Protein AF-A0A936N8C1-F1 (afdb_monomer_lite)

Sequence (57 aa):
MLKENADFDTIIEATFPMASMTGAPKISAMNFIEHFEKFARRYYSGAMGLIEENGDF

Secondary structure (DSSP, 8-state):
-PPTT--HHHHHHHHPSPGGGS-SSHHHHHHHHHHH-SS--TTTT-------TTS--

Foldseek 3Di:
DDDPPCAPVNVCVVCPQHCVPFHPPRVVSVVVCVVPDPDDCVCPSPDDDDADPVRRD

Radius of gyration: 14.13 Å; chains: 1; bounding box: 28×25×40 Å

Structure (mmCIF, N/CA/C/O backbone):
data_AF-A0A936N8C1-F1
#
_entry.id   AF-A0A936N8C1-F1
#
loop_
_atom_site.group_PDB
_atom_site.id
_atom_site.type_symbol
_atom_site.label_atom_id
_atom_site.label_alt_id
_atom_site.label_comp_id
_atom_site.label_asym_id
_atom_site.label_entity_id
_atom_site.label_seq_id
_atom_site.pdbx_PDB_ins_code
_atom_site.Cartn_x
_atom_site.Cartn_y
_atom_site.Cartn_z
_atom_site.occupancy
_atom_site.B_iso_or_equiv
_atom_site.auth_seq_id
_atom_site.auth_comp_id
_atom_site.auth_asym_id
_atom_site.auth_atom_id
_atom_site.pdbx_PDB_model_num
ATOM 1 N N . MET A 1 1 ? -8.341 -5.509 16.969 1.00 79.75 1 MET A N 1
ATOM 2 C CA . MET A 1 1 ? -8.428 -4.176 17.597 1.00 79.75 1 MET A CA 1
ATOM 3 C C . MET A 1 1 ? -7.227 -3.360 17.169 1.00 79.75 1 MET A C 1
ATOM 5 O O . MET A 1 1 ? -6.159 -3.945 17.006 1.00 79.75 1 MET A O 1
ATOM 9 N N . LEU A 1 2 ? -7.420 -2.06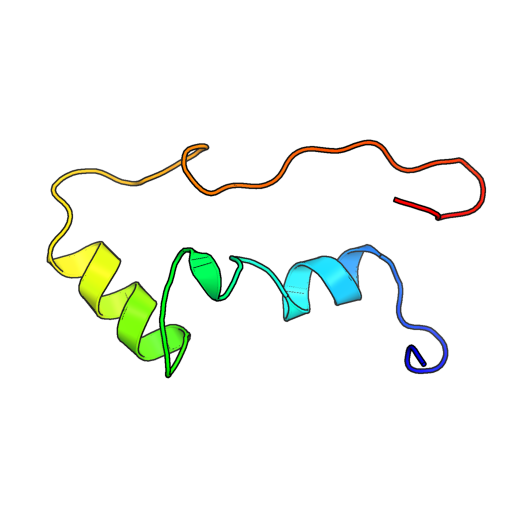1 16.942 1.00 90.12 2 LEU A N 1
ATOM 10 C CA . LEU A 1 2 ? -6.320 -1.128 16.705 1.00 90.12 2 LEU A CA 1
ATOM 11 C C . LEU A 1 2 ? -5.468 -1.002 17.972 1.00 90.12 2 LEU A C 1
ATOM 13 O O . LEU A 1 2 ? -5.945 -1.264 19.078 1.00 90.12 2 LEU A O 1
ATOM 17 N N . LYS A 1 3 ? -4.197 -0.639 17.801 1.00 91.44 3 LYS A N 1
ATOM 18 C CA . LYS A 1 3 ? -3.357 -0.261 18.939 1.00 91.44 3 LYS A CA 1
ATOM 19 C C . LYS A 1 3 ? -3.890 1.042 19.537 1.00 91.44 3 LYS A C 1
ATOM 21 O O . LYS A 1 3 ? -4.467 1.854 18.818 1.00 91.44 3 LYS A O 1
ATOM 26 N N . GLU A 1 4 ? -3.679 1.238 20.834 1.00 88.19 4 GLU A N 1
ATOM 27 C CA . GLU A 1 4 ? -3.970 2.523 21.473 1.00 88.19 4 GLU A CA 1
ATOM 28 C C . GLU A 1 4 ? -3.194 3.646 20.766 1.00 88.19 4 GLU A C 1
ATOM 30 O O . GLU A 1 4 ? -2.010 3.477 20.463 1.00 88.19 4 GLU A O 1
ATOM 35 N N . ASN A 1 5 ? -3.869 4.770 20.500 1.00 85.00 5 ASN A N 1
ATOM 36 C CA . ASN A 1 5 ? -3.332 5.931 19.774 1.00 85.00 5 ASN A CA 1
ATOM 37 C C . ASN A 1 5 ? -2.873 5.631 18.329 1.00 85.00 5 ASN A C 1
ATOM 39 O O . ASN A 1 5 ? -1.925 6.235 17.835 1.00 85.00 5 ASN A O 1
ATOM 43 N N . ALA A 1 6 ? -3.501 4.665 17.650 1.00 90.19 6 ALA A N 1
ATOM 44 C CA . ALA A 1 6 ? -3.317 4.492 16.211 1.00 90.19 6 ALA A CA 1
ATOM 45 C C . ALA A 1 6 ? -4.174 5.515 15.449 1.00 90.19 6 ALA A C 1
ATOM 47 O O . ALA A 1 6 ? -5.357 5.278 15.213 1.00 90.19 6 ALA A O 1
ATOM 48 N N . ASP A 1 7 ? -3.563 6.633 15.067 1.00 91.06 7 ASP A N 1
ATOM 49 C CA . ASP A 1 7 ? -4.219 7.673 14.273 1.00 91.06 7 ASP A CA 1
ATOM 50 C C . ASP A 1 7 ? -4.415 7.226 12.813 1.00 91.06 7 ASP A C 1
ATOM 52 O O . ASP A 1 7 ? -3.663 6.389 12.300 1.00 91.06 7 ASP A O 1
ATOM 56 N N . PHE A 1 8 ? -5.400 7.813 12.122 1.00 91.94 8 PHE A N 1
ATOM 57 C CA . PHE A 1 8 ? -5.719 7.516 10.717 1.00 91.94 8 PHE A CA 1
ATOM 58 C C . PHE A 1 8 ? -4.478 7.516 9.812 1.00 91.94 8 PHE A C 1
ATOM 60 O O . PHE A 1 8 ? -4.231 6.537 9.107 1.00 91.94 8 PHE A O 1
ATOM 67 N N . ASP A 1 9 ? -3.648 8.559 9.894 1.00 91.50 9 ASP A N 1
ATOM 68 C CA . ASP A 1 9 ? -2.439 8.690 9.073 1.00 91.50 9 ASP A CA 1
ATOM 69 C C . ASP A 1 9 ? -1.466 7.524 9.295 1.00 91.50 9 ASP A C 1
ATOM 71 O O . ASP A 1 9 ? -0.920 6.976 8.338 1.00 91.50 9 ASP A O 1
ATOM 75 N N . THR A 1 10 ? -1.321 7.070 10.546 1.00 93.81 10 THR A N 1
ATOM 76 C CA . THR A 1 10 ? -0.467 5.920 10.887 1.00 93.81 10 THR A CA 1
ATOM 77 C C . THR A 1 10 ? -1.029 4.625 10.299 1.00 93.81 10 THR A C 1
ATOM 79 O O . THR A 1 10 ? -0.280 3.763 9.830 1.00 93.81 10 THR A O 1
ATOM 82 N N . ILE A 1 11 ? -2.356 4.469 10.306 1.00 95.31 11 ILE A N 1
ATOM 83 C CA . ILE A 1 11 ? -3.028 3.301 9.727 1.00 95.31 11 ILE A CA 1
ATOM 84 C C . ILE A 1 11 ? -2.825 3.276 8.211 1.00 95.31 11 ILE A C 1
ATOM 86 O O . ILE A 1 11 ? -2.459 2.232 7.657 1.00 95.31 11 ILE A O 1
ATOM 90 N N . ILE A 1 12 ? -3.026 4.407 7.535 1.00 95.50 12 ILE A N 1
ATOM 91 C CA . ILE A 1 12 ? -2.841 4.507 6.088 1.00 95.50 12 ILE A CA 1
ATOM 92 C C . ILE A 1 12 ? -1.372 4.300 5.714 1.00 95.50 12 ILE A C 1
ATOM 94 O O . ILE A 1 12 ? -1.103 3.487 4.834 1.00 95.50 12 ILE A O 1
ATOM 98 N N . GLU A 1 13 ? -0.412 4.918 6.407 1.00 94.25 13 GLU A N 1
ATOM 99 C CA . GLU A 1 13 ? 1.024 4.721 6.148 1.00 94.25 13 GLU A CA 1
ATOM 100 C C . GLU A 1 13 ? 1.438 3.246 6.279 1.00 94.25 13 GLU A C 1
ATOM 102 O O . GLU A 1 13 ? 2.147 2.709 5.425 1.00 94.25 13 GLU A O 1
ATOM 107 N N . ALA A 1 14 ? 0.944 2.549 7.306 1.00 95.00 14 ALA A N 1
ATOM 108 C CA . ALA A 1 14 ? 1.278 1.145 7.534 1.00 95.00 14 ALA A CA 1
ATOM 109 C C . ALA A 1 14 ? 0.650 0.192 6.499 1.00 95.00 14 ALA A C 1
ATOM 111 O O . ALA A 1 14 ? 1.193 -0.882 6.207 1.00 95.00 14 ALA A O 1
ATOM 112 N N . THR A 1 15 ? -0.518 0.545 5.958 1.00 95.19 15 THR A N 1
ATOM 113 C CA . THR A 1 15 ? -1.306 -0.349 5.098 1.00 95.19 15 THR A CA 1
ATOM 114 C C . THR A 1 15 ? -1.153 -0.045 3.611 1.00 95.19 15 THR A C 1
ATOM 116 O O . THR A 1 15 ? -1.239 -0.974 2.799 1.00 95.19 15 THR A O 1
ATOM 119 N N . PHE A 1 16 ? -0.824 1.192 3.243 1.00 96.19 16 PHE A N 1
ATOM 120 C CA . PHE A 1 16 ? -0.617 1.623 1.866 1.00 96.19 16 PHE A CA 1
ATOM 121 C C . PHE A 1 16 ? 0.737 1.145 1.287 1.00 96.19 16 PHE A C 1
ATOM 123 O O . PHE A 1 16 ? 1.689 0.879 2.025 1.00 96.19 16 PHE A O 1
ATOM 130 N N . PRO A 1 17 ? 0.844 0.966 -0.042 1.00 96.56 17 PRO A N 1
ATOM 131 C CA . PRO A 1 17 ? -0.256 0.560 -0.915 1.00 96.56 17 PRO A CA 1
ATOM 132 C C . PRO A 1 17 ? -0.759 -0.844 -0.539 1.00 96.56 17 PRO A C 1
ATOM 134 O O . PRO A 1 17 ? -0.050 -1.646 0.080 1.00 96.56 17 PRO A O 1
ATOM 137 N N . MET A 1 18 ? -2.001 -1.145 -0.912 1.00 96.81 18 MET A N 1
ATOM 138 C CA . MET A 1 18 ? -2.700 -2.367 -0.514 1.00 96.81 18 MET A CA 1
ATOM 139 C C . MET A 1 18 ? -2.004 -3.627 -1.047 1.00 96.81 18 MET A C 1
ATOM 141 O O . MET A 1 18 ? -1.486 -3.663 -2.167 1.00 96.81 18 MET A O 1
ATOM 145 N N . ALA A 1 19 ? -2.035 -4.702 -0.257 1.00 96.19 19 ALA A N 1
ATOM 146 C CA . ALA A 1 19 ? -1.411 -5.977 -0.622 1.00 96.19 19 ALA A CA 1
ATOM 147 C C . ALA A 1 19 ? -2.012 -6.597 -1.899 1.00 96.19 19 ALA A C 1
ATOM 149 O O . ALA A 1 19 ? -1.282 -7.177 -2.697 1.00 96.19 19 ALA A O 1
ATOM 150 N N . SER A 1 20 ? -3.321 -6.424 -2.121 1.00 96.62 20 SER A N 1
ATOM 151 C CA . SER A 1 20 ? -4.046 -6.947 -3.290 1.00 96.62 20 SER A CA 1
ATOM 152 C C . SER A 1 20 ? -3.529 -6.419 -4.628 1.00 96.62 20 SER A C 1
ATOM 154 O O . SER A 1 20 ? -3.688 -7.089 -5.643 1.00 96.62 20 SER A O 1
ATOM 156 N N . MET A 1 21 ? -2.896 -5.244 -4.631 1.00 97.06 21 MET A N 1
ATOM 157 C CA . MET A 1 21 ? -2.383 -4.595 -5.837 1.00 97.06 21 MET A CA 1
ATOM 158 C C . MET A 1 21 ? -0.850 -4.580 -5.917 1.00 97.06 21 MET A C 1
ATOM 160 O O . MET A 1 21 ? -0.278 -3.989 -6.835 1.00 97.06 21 MET A O 1
ATOM 164 N N . THR A 1 22 ? -0.172 -5.217 -4.962 1.00 96.56 22 THR A N 1
ATOM 165 C CA . THR A 1 22 ? 1.289 -5.346 -4.934 1.00 96.56 22 THR A CA 1
ATOM 166 C C . THR A 1 22 ? 1.702 -6.813 -4.985 1.00 96.56 22 THR A C 1
ATOM 168 O O . THR A 1 22 ? 1.844 -7.370 -6.069 1.00 96.56 22 THR A O 1
ATOM 171 N N . GLY A 1 23 ? 1.907 -7.443 -3.829 1.00 96.81 23 GLY A N 1
ATOM 172 C CA . GLY A 1 23 ? 2.376 -8.818 -3.695 1.00 96.81 23 GLY A CA 1
ATOM 173 C C . GLY A 1 23 ? 3.081 -9.053 -2.359 1.00 96.81 23 GLY A C 1
ATOM 174 O O . GLY A 1 23 ? 3.094 -8.189 -1.480 1.00 96.81 23 GLY A O 1
ATOM 175 N N . ALA A 1 24 ? 3.692 -10.226 -2.205 1.00 97.56 24 ALA A N 1
ATOM 176 C CA . ALA A 1 24 ? 4.435 -10.598 -1.006 1.00 97.56 24 ALA A CA 1
ATOM 177 C C . ALA A 1 24 ? 5.832 -11.132 -1.373 1.00 97.56 24 ALA A C 1
ATOM 179 O O . ALA A 1 24 ? 5.924 -11.985 -2.255 1.00 97.56 24 ALA A O 1
ATOM 180 N N . PRO A 1 25 ? 6.908 -10.691 -0.690 1.00 97.44 25 PRO A N 1
ATOM 181 C CA . PRO A 1 25 ? 6.965 -9.609 0.305 1.00 97.44 25 PRO A CA 1
ATOM 182 C C . PRO A 1 25 ? 6.752 -8.213 -0.320 1.00 97.44 25 PRO A C 1
ATOM 184 O O . PRO A 1 25 ? 7.331 -7.928 -1.368 1.00 97.44 25 PRO A O 1
ATOM 187 N N . LYS A 1 26 ? 5.971 -7.328 0.334 1.00 97.94 26 LYS A N 1
ATOM 188 C CA . LYS A 1 26 ? 5.484 -6.043 -0.233 1.00 97.94 26 LYS A CA 1
ATOM 189 C C . LYS A 1 26 ? 6.590 -5.215 -0.904 1.00 97.94 26 L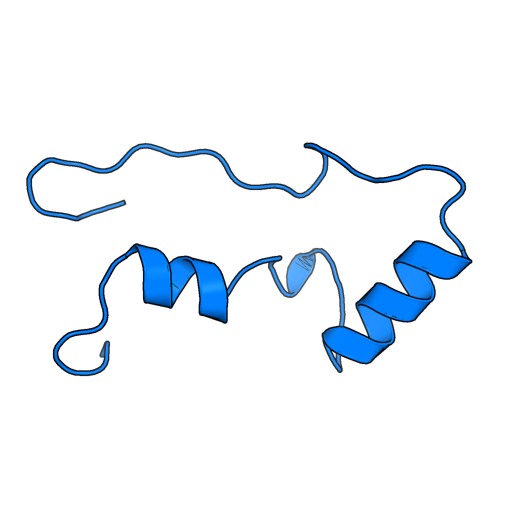YS A C 1
ATOM 191 O O . LYS A 1 26 ? 6.464 -4.866 -2.071 1.00 97.94 26 LYS A O 1
ATOM 196 N N . ILE A 1 27 ? 7.693 -4.948 -0.200 1.00 98.06 27 ILE A N 1
ATOM 197 C CA . ILE A 1 27 ? 8.798 -4.113 -0.714 1.00 98.06 27 ILE A CA 1
ATOM 198 C C . ILE A 1 27 ? 9.452 -4.743 -1.953 1.00 98.06 27 ILE A C 1
ATOM 200 O O . ILE A 1 27 ? 9.678 -4.061 -2.947 1.00 98.06 27 ILE A O 1
ATOM 204 N N . SER A 1 28 ? 9.712 -6.053 -1.929 1.00 98.44 28 SER A N 1
ATOM 205 C CA . SER A 1 28 ? 10.319 -6.745 -3.072 1.00 98.44 28 SER A CA 1
ATOM 206 C C . SER A 1 28 ? 9.384 -6.764 -4.281 1.00 98.44 28 SER A C 1
ATOM 208 O O . SER A 1 28 ? 9.837 -6.493 -5.390 1.00 98.44 28 SER A O 1
ATOM 210 N N . ALA A 1 29 ? 8.090 -7.021 -4.072 1.00 98.38 29 ALA A N 1
ATOM 211 C CA . ALA A 1 29 ? 7.092 -6.981 -5.137 1.00 98.38 29 ALA A CA 1
ATOM 212 C C . ALA A 1 29 ? 6.987 -5.581 -5.766 1.00 98.38 29 ALA A C 1
ATOM 214 O O . ALA A 1 29 ? 6.972 -5.467 -6.988 1.00 98.38 29 ALA A O 1
ATOM 215 N N . MET A 1 30 ? 6.987 -4.517 -4.955 1.00 97.94 30 MET A N 1
ATOM 216 C CA . MET A 1 30 ? 6.970 -3.137 -5.457 1.00 97.94 30 MET A CA 1
ATOM 217 C C . MET A 1 30 ? 8.226 -2.787 -6.264 1.00 97.94 30 MET A C 1
ATOM 219 O O . MET A 1 30 ? 8.104 -2.159 -7.310 1.00 97.94 30 MET A O 1
ATOM 223 N N . ASN A 1 31 ? 9.409 -3.249 -5.846 1.00 98.38 31 ASN A N 1
ATOM 224 C CA . ASN A 1 31 ? 10.641 -3.052 -6.619 1.00 98.38 31 ASN A CA 1
ATOM 225 C C . ASN A 1 31 ? 10.577 -3.736 -7.995 1.00 98.38 31 ASN A C 1
ATOM 227 O O . ASN A 1 31 ? 11.048 -3.177 -8.983 1.00 98.38 31 ASN A O 1
ATOM 231 N N . PHE A 1 32 ? 9.981 -4.931 -8.081 1.00 98.38 32 PHE A N 1
ATOM 232 C CA . PHE A 1 32 ? 9.762 -5.598 -9.367 1.00 98.38 32 PHE A CA 1
ATOM 233 C C . PHE A 1 32 ? 8.725 -4.874 -10.229 1.00 98.38 32 PHE A C 1
ATOM 235 O O . PHE A 1 32 ? 8.943 -4.732 -11.429 1.00 98.38 32 PHE A O 1
ATOM 242 N N . ILE A 1 33 ? 7.627 -4.401 -9.634 1.00 98.06 33 ILE A N 1
ATOM 243 C CA . ILE A 1 33 ? 6.612 -3.599 -10.332 1.00 98.06 33 ILE A CA 1
ATOM 244 C C . ILE A 1 33 ? 7.265 -2.367 -10.970 1.00 98.06 33 ILE A C 1
ATOM 246 O O . ILE A 1 33 ? 7.124 -2.176 -12.172 1.00 98.06 33 ILE A O 1
ATOM 250 N N . GLU A 1 34 ? 8.041 -1.597 -10.204 1.00 97.56 34 GLU A N 1
ATOM 251 C CA . GLU A 1 34 ? 8.743 -0.406 -10.706 1.00 97.56 34 GLU A CA 1
ATOM 252 C C . GLU A 1 34 ? 9.736 -0.745 -11.828 1.00 97.56 34 GLU A C 1
ATOM 254 O O . GLU A 1 34 ? 9.867 -0.003 -12.796 1.00 97.56 34 GLU A O 1
ATOM 259 N N . HIS A 1 35 ? 10.430 -1.882 -11.727 1.00 98.31 35 HIS A N 1
ATOM 260 C CA . HIS A 1 35 ? 11.397 -2.299 -12.740 1.00 98.31 35 HIS A CA 1
ATOM 261 C C . HIS A 1 35 ? 10.747 -2.733 -14.063 1.00 98.31 35 HIS A C 1
ATOM 263 O O . HIS A 1 35 ? 11.301 -2.482 -15.134 1.00 98.31 35 HIS A O 1
ATOM 269 N N . PHE A 1 36 ? 9.614 -3.436 -14.000 1.00 98.44 36 PHE A N 1
ATOM 270 C CA . PHE A 1 36 ? 9.004 -4.067 -15.174 1.00 98.44 36 PHE A CA 1
ATOM 271 C C . PHE A 1 36 ? 7.870 -3.256 -15.804 1.00 98.44 36 PHE A C 1
ATOM 273 O O . PHE A 1 36 ? 7.593 -3.422 -16.997 1.00 98.44 36 PHE A O 1
ATOM 280 N N . GLU A 1 37 ? 7.187 -2.399 -15.047 1.00 98.31 37 GLU A N 1
ATOM 281 C CA . GLU A 1 37 ? 6.142 -1.551 -15.605 1.00 98.31 37 GLU A CA 1
ATOM 282 C C . GLU A 1 37 ? 6.734 -0.401 -16.416 1.00 98.31 37 GLU A C 1
ATOM 284 O O . GLU A 1 37 ? 7.704 0.247 -16.044 1.00 98.31 37 GLU A O 1
ATOM 289 N N . LYS A 1 38 ? 6.120 -0.124 -17.568 1.00 98.19 38 LYS A N 1
ATOM 290 C CA . LYS A 1 38 ? 6.607 0.912 -18.491 1.00 98.19 38 LYS A CA 1
ATOM 291 C C . LYS A 1 38 ? 6.273 2.333 -18.035 1.00 98.19 38 LYS A C 1
ATOM 293 O O . LYS A 1 38 ? 6.766 3.288 -18.628 1.00 98.19 38 LYS A O 1
ATOM 298 N N . PHE A 1 39 ? 5.393 2.473 -17.044 1.00 96.69 39 PHE A N 1
ATOM 299 C CA . PHE A 1 39 ? 4.865 3.750 -16.582 1.00 96.69 39 PHE A CA 1
ATOM 300 C C . PHE A 1 39 ? 4.561 3.688 -15.088 1.00 96.69 39 PHE A C 1
ATOM 302 O O . PHE A 1 39 ? 4.079 2.673 -14.595 1.00 96.69 39 PHE A O 1
ATOM 309 N N . ALA A 1 40 ? 4.751 4.810 -14.394 1.00 95.50 40 ALA A N 1
ATOM 310 C CA . ALA A 1 40 ? 4.339 4.943 -13.004 1.00 95.50 40 ALA A CA 1
ATOM 311 C C . ALA A 1 40 ? 2.811 4.861 -12.872 1.00 95.50 40 ALA A C 1
ATOM 313 O O . ALA A 1 40 ? 2.076 5.540 -13.597 1.00 95.50 40 ALA A O 1
ATOM 314 N N . ARG A 1 41 ? 2.334 4.099 -11.884 1.00 96.50 41 ARG A N 1
ATOM 315 C CA . ARG A 1 41 ? 0.899 3.891 -11.639 1.00 96.50 41 ARG A CA 1
ATOM 316 C C . ARG A 1 41 ? 0.159 5.166 -11.209 1.00 96.50 41 ARG A C 1
ATOM 318 O O . ARG A 1 41 ? -1.017 5.325 -11.522 1.00 96.50 41 ARG A O 1
ATOM 325 N N . ARG A 1 42 ? 0.840 6.128 -10.572 1.00 93.38 42 ARG A N 1
ATOM 326 C CA . ARG A 1 42 ? 0.240 7.389 -10.084 1.00 93.38 42 ARG A CA 1
ATOM 327 C C . ARG A 1 42 ? -1.040 7.105 -9.279 1.00 93.38 42 ARG A C 1
ATOM 329 O O . ARG A 1 42 ? -0.963 6.475 -8.236 1.00 93.38 42 ARG A O 1
ATOM 336 N N . TYR A 1 43 ? -2.199 7.554 -9.760 1.00 95.00 43 TYR A N 1
ATOM 337 C CA . TYR A 1 43 ? -3.494 7.352 -9.107 1.00 95.00 43 TYR A CA 1
ATOM 338 C C . TYR A 1 43 ? -4.075 5.948 -9.327 1.00 95.00 43 TYR A C 1
ATOM 340 O O . TYR A 1 43 ? -4.932 5.513 -8.559 1.00 95.00 43 TYR A O 1
ATOM 348 N N . TYR A 1 44 ? -3.632 5.226 -10.363 1.00 95.00 44 TYR A N 1
ATOM 349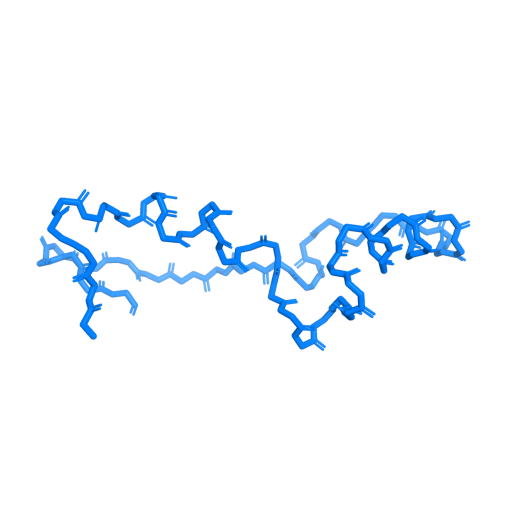 C CA . TYR A 1 44 ? -4.022 3.833 -10.564 1.00 95.00 44 TYR A CA 1
ATOM 350 C C . TYR A 1 44 ? -3.496 3.002 -9.395 1.00 95.00 44 TYR A C 1
ATOM 352 O O . TYR A 1 44 ? -2.318 3.081 -9.058 1.00 95.00 44 TYR A O 1
ATOM 360 N N . SER A 1 45 ? -4.369 2.210 -8.771 1.00 93.75 45 SER A N 1
ATOM 361 C CA . SER A 1 45 ? -4.055 1.480 -7.537 1.00 93.75 45 SER A CA 1
ATOM 362 C C . SER A 1 45 ? -3.732 2.370 -6.316 1.00 93.75 45 SER A C 1
ATOM 364 O O . SER A 1 45 ? -3.161 1.881 -5.337 1.00 93.75 45 SER A O 1
ATOM 366 N N . GLY A 1 46 ? -4.091 3.657 -6.353 1.00 94.12 46 GLY A N 1
ATOM 367 C CA . GLY A 1 46 ? -4.118 4.521 -5.173 1.00 94.12 46 GLY A CA 1
ATOM 368 C C . GLY A 1 46 ? -5.356 4.280 -4.301 1.00 94.12 46 GLY A C 1
ATOM 369 O O . GLY A 1 46 ? -6.111 3.333 -4.515 1.00 94.12 46 GLY A O 1
ATOM 370 N N . ALA A 1 47 ? -5.588 5.167 -3.334 1.00 94.50 47 ALA A N 1
ATOM 371 C CA . ALA A 1 47 ? -6.812 5.198 -2.537 1.00 94.50 47 ALA A CA 1
ATOM 372 C C . ALA A 1 47 ? -7.388 6.614 -2.478 1.00 94.50 47 ALA A C 1
ATOM 374 O O . ALA A 1 47 ? -6.653 7.599 -2.513 1.00 94.50 47 ALA A O 1
ATOM 375 N N . MET A 1 48 ? -8.714 6.691 -2.406 1.00 95.44 48 MET A N 1
ATOM 376 C CA . MET A 1 48 ? -9.490 7.914 -2.241 1.00 95.44 48 MET A CA 1
ATOM 377 C C . MET A 1 48 ? -10.743 7.554 -1.444 1.00 95.44 48 MET A C 1
ATOM 379 O O . MET A 1 48 ? -11.352 6.518 -1.709 1.00 95.44 48 MET A O 1
ATOM 383 N N . GLY A 1 49 ? -11.111 8.389 -0.479 1.00 94.25 49 GLY A N 1
ATOM 384 C CA . GLY A 1 49 ? -12.231 8.138 0.422 1.00 94.25 49 GLY A CA 1
ATOM 385 C C . GLY A 1 49 ? -12.646 9.402 1.165 1.00 94.25 49 GLY A C 1
ATOM 386 O O . GLY A 1 49 ? -12.138 10.490 0.882 1.00 94.25 49 GLY A O 1
ATOM 387 N N . LEU A 1 50 ? -13.581 9.241 2.094 1.00 95.94 50 LEU A N 1
ATOM 388 C CA . LEU A 1 50 ? -14.052 10.285 2.998 1.00 95.94 50 LEU A CA 1
ATOM 389 C C . LEU A 1 50 ? -13.662 9.901 4.421 1.00 95.94 50 LEU A C 1
ATOM 391 O O . LEU A 1 50 ? -13.547 8.721 4.723 1.00 95.94 50 LEU A O 1
ATOM 395 N N . ILE A 1 51 ? -13.457 10.904 5.265 1.00 95.25 51 ILE A N 1
ATOM 396 C CA . ILE A 1 51 ? -13.220 10.723 6.695 1.00 95.25 51 ILE A CA 1
ATOM 397 C C . ILE A 1 51 ? -14.295 11.543 7.395 1.00 95.25 51 ILE A C 1
ATOM 399 O O . ILE A 1 51 ? -14.444 12.736 7.113 1.00 95.25 51 ILE A O 1
ATOM 403 N N . GLU A 1 52 ? -15.077 10.895 8.243 1.00 95.75 52 GLU A N 1
ATOM 404 C CA . GLU A 1 52 ? -16.127 11.526 9.029 1.00 95.75 52 GLU A CA 1
ATOM 405 C C . GLU A 1 52 ? -15.541 12.264 10.244 1.00 95.75 52 GLU A C 1
ATOM 407 O O . GLU A 1 52 ? -14.417 12.014 10.679 1.00 95.75 52 GLU A O 1
ATOM 412 N N . GLU A 1 53 ? -16.307 13.191 10.828 1.00 94.00 53 GLU A N 1
ATOM 413 C CA . GLU A 1 53 ? -15.855 13.984 11.986 1.00 94.00 53 GLU A CA 1
ATOM 414 C C . GLU A 1 53 ? -15.540 13.127 13.222 1.0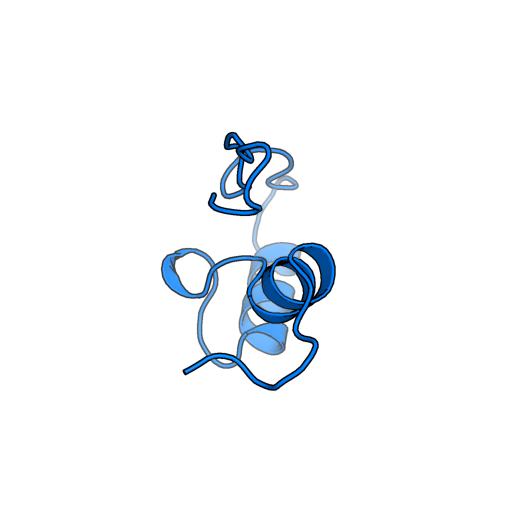0 94.00 53 GLU A C 1
ATOM 416 O O . GLU A 1 53 ? -14.765 13.537 14.085 1.00 94.00 53 GLU A O 1
ATOM 421 N N . ASN A 1 54 ? -16.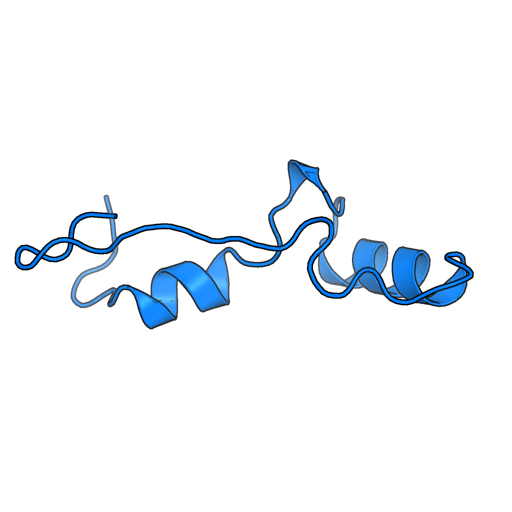131 11.933 13.310 1.00 92.25 54 ASN A N 1
ATOM 422 C CA . ASN A 1 54 ? -15.870 10.967 14.373 1.00 92.25 54 ASN A CA 1
ATOM 423 C C . ASN A 1 54 ? -14.592 10.132 14.138 1.00 92.25 54 ASN A C 1
ATOM 425 O O . ASN A 1 54 ? -14.244 9.324 14.998 1.00 92.25 54 ASN A O 1
ATOM 429 N N . GLY A 1 55 ? -13.897 10.331 13.012 1.00 88.31 55 GLY A N 1
ATOM 430 C 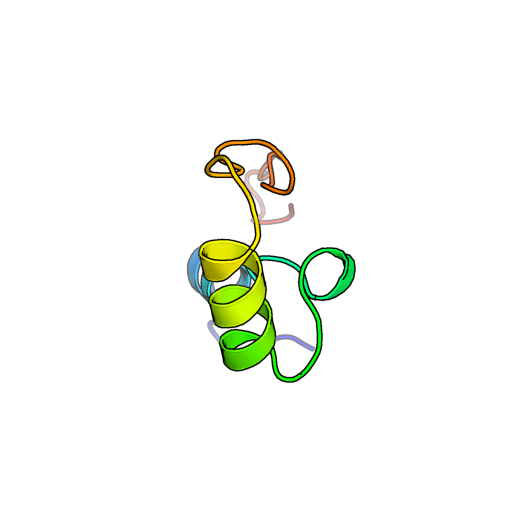CA . GLY A 1 55 ? -12.681 9.611 12.644 1.00 88.31 55 GLY A CA 1
ATOM 431 C C . GLY A 1 55 ? -12.907 8.287 11.912 1.00 88.31 55 GLY A C 1
ATOM 432 O O . GLY A 1 55 ? -11.920 7.613 11.620 1.00 88.31 55 GLY A O 1
ATOM 433 N N . ASP A 1 56 ? -14.154 7.918 11.600 1.00 91.50 56 ASP A N 1
ATOM 434 C CA . ASP A 1 56 ? -14.451 6.766 10.743 1.00 91.50 56 ASP A CA 1
ATOM 435 C C . ASP A 1 56 ? -14.168 7.101 9.268 1.00 91.50 56 ASP A C 1
ATOM 437 O O . ASP A 1 56 ? -14.297 8.249 8.833 1.00 91.50 56 ASP A O 1
ATOM 441 N N . PHE A 1 57 ? -13.752 6.095 8.498 1.00 91.31 57 PHE A N 1
ATOM 442 C CA . PHE A 1 57 ? -13.321 6.215 7.101 1.00 91.31 57 PHE A CA 1
ATOM 443 C C . PHE A 1 57 ? -13.624 4.950 6.291 1.00 91.31 57 PHE A C 1
ATOM 445 O O . PHE A 1 57 ? -13.745 3.860 6.901 1.00 91.31 57 PHE A O 1
#

pLDDT: mean 94.75, std 3.59, range [79.75, 98.44]